Protein AF-A0A820FYI3-F1 (afdb_monomer)

Secondary structure (DSSP, 8-state):
-HHHHHHHHHHHHHHHHHHHHHHHHSS-TTT--HHHHHHHHHHHHHHHHHHHHHHHHHHHHH-GGGSPPPPGGGGGGSS--

Organism: NCBI:txid433720

Mean predicted aligned error: 9.72 Å

pLDDT: mean 80.54, std 13.51, range [48.72, 95.12]

Sequence (81 aa):
HRLWGKIIFLSATVAILTGLSEHGYGSSFFTAGDAERKRRLILNFFGVFTSLFSLFVIYLLSNPEYRRLPDEDVVTNESNT

Radius of gyration: 21.85 Å; Cα contacts (8 Å, |Δi|>4): 16; chains: 1; bounding box: 38×33×67 Å

Nearest PDB structures (foldseek):
  6suw-assembly1_J  TM=7.536E-01  e=7.109E+00  Rhodospirillum rubrum ATCC 11170
  6sv1-assembly2_K  TM=7.720E-01  e=8.548E+00  Rhodospirillum rubrum

Foldseek 3Di:
DLVVVLVVLVVVLVVLLVVLVCLLPVDPPPPDDPVNVVVNVVSVVVNVVSVVVSVVVVVCSPDCVNPDDPDPPPPVPPVPD

Structure (mmCIF, N/CA/C/O backbone):
data_AF-A0A820FYI3-F1
#
_entry.id   AF-A0A820FYI3-F1
#
loop_
_atom_site.group_PDB
_atom_site.id
_atom_site.type_symbol
_atom_site.label_atom_id
_atom_site.label_alt_id
_atom_site.label_comp_id
_atom_site.label_asym_id
_atom_site.label_entity_id
_atom_site.label_seq_id
_atom_site.pdbx_PDB_ins_code
_atom_site.Cartn_x
_atom_site.Cartn_y
_atom_site.Cartn_z
_atom_site.occupancy
_atom_site.B_iso_or_equiv
_atom_site.auth_seq_id
_atom_site.auth_comp_id
_atom_site.auth_asym_id
_atom_site.auth_atom_id
_atom_site.pdbx_PDB_model_num
ATOM 1 N N . HIS A 1 1 ? -2.366 -2.024 22.225 1.00 81.81 1 HIS A N 1
ATOM 2 C CA . HIS A 1 1 ? -1.968 -2.953 21.139 1.00 81.81 1 HIS A CA 1
ATOM 3 C C . HIS A 1 1 ? -2.621 -2.666 19.783 1.00 81.81 1 HIS A C 1
ATOM 5 O O . HIS A 1 1 ? -1.880 -2.515 18.824 1.00 81.81 1 HIS A O 1
ATOM 11 N N . ARG A 1 2 ? -3.954 -2.523 19.659 1.00 80.25 2 ARG A N 1
ATOM 12 C CA . ARG A 1 2 ? -4.609 -2.273 18.349 1.00 80.25 2 ARG A CA 1
ATOM 13 C C . ARG A 1 2 ? -4.099 -1.047 17.586 1.00 80.25 2 ARG A C 1
ATOM 15 O O . ARG A 1 2 ? -3.838 -1.152 16.395 1.00 80.25 2 ARG A O 1
ATOM 22 N N . LEU A 1 3 ? -3.953 0.091 18.267 1.00 85.56 3 LEU A N 1
ATOM 23 C CA . LEU A 1 3 ? -3.450 1.320 17.646 1.00 85.56 3 LEU A CA 1
ATOM 24 C C . LEU A 1 3 ? -2.020 1.134 17.118 1.00 85.56 3 LEU A C 1
ATOM 26 O O . LEU A 1 3 ? -1.748 1.427 15.961 1.00 85.56 3 LEU A O 1
ATOM 30 N N . TRP A 1 4 ? -1.143 0.557 17.939 1.00 91.25 4 TRP A N 1
ATOM 31 C CA . TRP A 1 4 ? 0.234 0.242 17.556 1.00 91.25 4 TRP A CA 1
ATOM 32 C C . TRP A 1 4 ? 0.313 -0.715 16.362 1.00 91.25 4 TRP A C 1
ATOM 34 O O . TRP A 1 4 ? 1.102 -0.477 15.457 1.00 91.25 4 TRP A O 1
ATOM 44 N N . GLY A 1 5 ? -0.555 -1.731 16.298 1.00 89.50 5 GLY A N 1
ATOM 45 C CA . GLY A 1 5 ? -0.649 -2.615 15.131 1.00 89.50 5 GLY A CA 1
ATOM 46 C C . GLY A 1 5 ? -1.017 -1.868 13.844 1.00 89.50 5 GLY A C 1
ATOM 47 O O . GLY A 1 5 ? -0.402 -2.102 12.807 1.00 89.50 5 GLY A O 1
ATOM 48 N N . LYS A 1 6 ? -1.958 -0.912 13.916 1.00 88.50 6 LYS A N 1
ATOM 49 C CA . LYS A 1 6 ? -2.304 -0.050 12.772 1.00 88.50 6 LYS A CA 1
ATOM 50 C C . LYS A 1 6 ? -1.121 0.818 12.337 1.00 88.50 6 LYS A C 1
ATOM 52 O O . LYS A 1 6 ? -0.863 0.911 11.144 1.00 88.50 6 LYS A O 1
ATOM 57 N N . ILE A 1 7 ? -0.397 1.414 13.287 1.00 92.12 7 ILE A N 1
ATOM 58 C CA . ILE A 1 7 ? 0.770 2.266 13.003 1.00 92.12 7 ILE A CA 1
ATOM 59 C C . ILE A 1 7 ? 1.876 1.466 12.305 1.00 92.12 7 ILE A C 1
ATOM 61 O O . ILE A 1 7 ? 2.366 1.905 11.270 1.00 92.12 7 ILE A O 1
ATOM 65 N N . ILE A 1 8 ? 2.214 0.277 12.819 1.00 94.00 8 ILE A N 1
ATOM 66 C CA . ILE A 1 8 ? 3.242 -0.601 12.231 1.00 94.00 8 ILE A CA 1
ATOM 67 C C . ILE A 1 8 ? 2.857 -1.017 10.804 1.00 94.00 8 ILE A C 1
ATOM 69 O O . ILE A 1 8 ? 3.690 -1.005 9.898 1.00 94.00 8 ILE A O 1
ATOM 73 N N . PHE A 1 9 ? 1.585 -1.353 10.583 1.00 92.75 9 PHE A N 1
ATOM 74 C CA . PHE A 1 9 ? 1.085 -1.700 9.254 1.00 92.75 9 PHE A CA 1
ATOM 75 C C . PHE A 1 9 ? 1.198 -0.528 8.266 1.00 92.75 9 PHE A C 1
ATOM 77 O O . PHE A 1 9 ? 1.628 -0.701 7.122 1.00 92.75 9 PHE A O 1
ATOM 84 N N . LEU A 1 10 ? 0.855 0.681 8.715 1.00 92.25 10 LEU A N 1
ATOM 85 C CA . LEU A 1 10 ? 0.953 1.894 7.907 1.00 92.25 10 LEU A CA 1
ATOM 86 C C . LEU A 1 10 ? 2.409 2.219 7.561 1.00 92.25 10 LEU A C 1
ATOM 88 O O . LEU A 1 10 ? 2.713 2.464 6.396 1.00 92.25 10 LEU A O 1
ATOM 92 N N . SER A 1 11 ? 3.323 2.144 8.533 1.00 94.12 11 SER A N 1
ATOM 93 C CA . SER A 1 11 ? 4.750 2.379 8.286 1.00 94.12 11 SER A CA 1
ATOM 94 C C . SER A 1 11 ? 5.351 1.342 7.336 1.00 94.12 11 SER A C 1
ATOM 96 O O . SER A 1 11 ? 6.138 1.702 6.464 1.00 94.12 11 SER A O 1
ATOM 98 N N . ALA A 1 12 ? 4.946 0.072 7.447 1.00 93.62 12 ALA A N 1
ATOM 99 C CA . ALA A 1 12 ? 5.373 -0.977 6.522 1.00 93.62 12 ALA A CA 1
ATOM 100 C C . ALA A 1 12 ? 4.864 -0.720 5.094 1.00 93.62 12 ALA A C 1
ATOM 102 O O . ALA A 1 12 ? 5.621 -0.859 4.136 1.00 93.62 12 ALA A O 1
ATOM 103 N N . THR A 1 13 ? 3.609 -0.279 4.946 1.00 92.00 13 THR A N 1
ATOM 104 C CA . THR A 1 13 ? 3.045 0.088 3.637 1.00 92.00 13 THR A CA 1
ATOM 105 C C . THR A 1 13 ? 3.829 1.239 3.005 1.00 92.00 13 THR A C 1
ATOM 107 O O . THR A 1 13 ? 4.198 1.158 1.835 1.00 92.00 13 THR A O 1
ATOM 110 N N . VAL A 1 14 ? 4.134 2.287 3.778 1.00 92.50 14 VAL A N 1
ATOM 111 C CA . VAL A 1 14 ? 4.938 3.422 3.298 1.00 92.50 14 VAL A CA 1
ATOM 112 C C . VAL A 1 14 ? 6.331 2.961 2.872 1.00 92.50 14 VAL A C 1
ATOM 114 O O . VAL A 1 14 ? 6.770 3.321 1.787 1.00 92.50 14 VAL A O 1
ATOM 117 N N . ALA A 1 15 ? 7.001 2.115 3.660 1.00 93.44 15 ALA A N 1
ATOM 118 C CA . ALA A 1 15 ? 8.320 1.588 3.311 1.00 93.44 15 ALA A CA 1
ATOM 119 C C . ALA A 1 15 ? 8.313 0.804 1.984 1.00 93.44 15 ALA A C 1
ATOM 121 O O . ALA A 1 15 ? 9.205 0.992 1.157 1.00 93.44 15 ALA A O 1
ATOM 122 N N . ILE A 1 16 ? 7.286 -0.023 1.748 1.00 90.38 16 ILE A N 1
ATOM 123 C CA . ILE A 1 16 ? 7.119 -0.756 0.482 1.00 90.38 16 ILE A CA 1
ATOM 124 C C . ILE A 1 16 ? 6.937 0.218 -0.688 1.00 9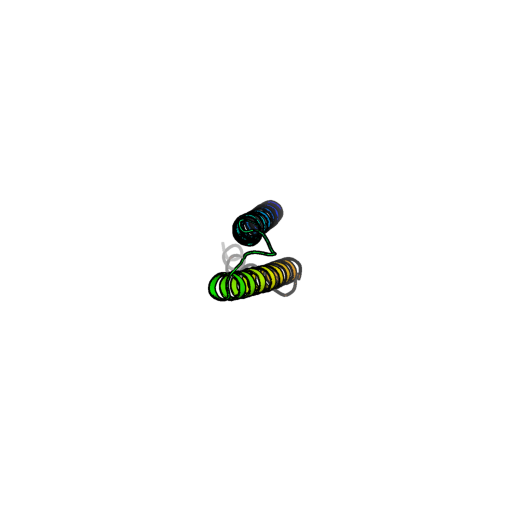0.38 16 ILE A C 1
ATOM 126 O O . ILE A 1 16 ? 7.598 0.070 -1.715 1.00 90.38 16 ILE A O 1
ATOM 130 N N . LEU A 1 17 ? 6.073 1.227 -0.542 1.00 88.75 17 LEU A N 1
ATOM 131 C CA . LEU A 1 17 ? 5.825 2.215 -1.597 1.00 88.75 17 LEU A CA 1
ATOM 132 C C . LEU A 1 17 ? 7.067 3.058 -1.906 1.00 88.75 17 LEU A C 1
ATOM 134 O O . LEU A 1 17 ? 7.351 3.319 -3.077 1.00 88.75 17 LEU A O 1
ATOM 138 N N . THR A 1 18 ? 7.838 3.433 -0.886 1.00 91.69 18 THR A N 1
ATOM 139 C CA . THR A 1 18 ? 9.119 4.125 -1.061 1.00 91.69 18 THR A CA 1
ATOM 140 C C . THR A 1 18 ? 10.120 3.245 -1.810 1.00 91.69 18 THR A C 1
ATOM 142 O O . THR A 1 18 ? 10.672 3.687 -2.814 1.00 91.69 18 THR A O 1
ATOM 145 N N . GLY A 1 19 ? 10.288 1.978 -1.416 1.00 87.50 19 GLY A N 1
ATOM 146 C CA . GLY A 1 19 ? 11.206 1.055 -2.097 1.00 87.50 19 GLY A CA 1
ATOM 147 C C . GLY A 1 19 ? 10.818 0.768 -3.555 1.00 87.50 19 GLY A C 1
ATOM 148 O O . GLY A 1 19 ? 11.684 0.696 -4.432 1.00 87.50 19 GLY A O 1
ATOM 149 N N . LEU A 1 20 ? 9.513 0.666 -3.841 1.00 86.19 20 LEU A N 1
ATOM 150 C CA . LEU A 1 20 ? 8.994 0.567 -5.211 1.00 86.19 20 LEU A CA 1
ATOM 151 C C . LEU A 1 20 ? 9.269 1.841 -6.016 1.00 86.19 20 LEU A C 1
ATOM 153 O O . LEU A 1 20 ? 9.632 1.756 -7.190 1.00 86.19 20 LEU A O 1
ATOM 157 N N . SER A 1 21 ? 9.132 3.009 -5.386 1.00 84.25 21 SER A N 1
ATOM 158 C CA . SER A 1 21 ? 9.409 4.300 -6.019 1.00 84.25 21 SER A CA 1
ATOM 159 C C . SER A 1 21 ? 10.887 4.423 -6.390 1.00 8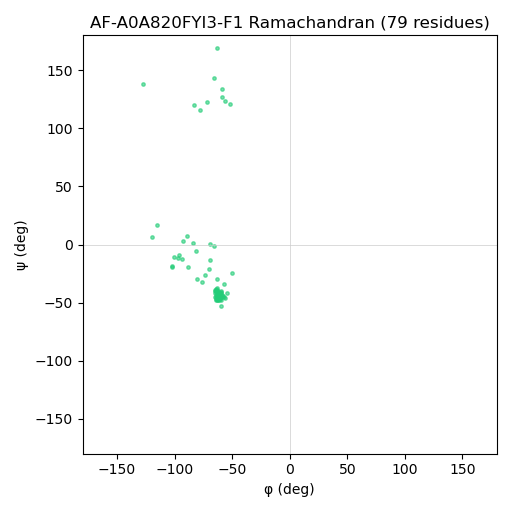4.25 21 SER A C 1
ATOM 161 O O . SER A 1 21 ? 11.198 4.730 -7.539 1.00 84.25 21 SER A O 1
ATOM 163 N N . GLU A 1 22 ? 11.809 4.097 -5.482 1.00 80.31 22 GLU A N 1
ATOM 164 C CA . GLU A 1 22 ? 13.256 4.106 -5.756 1.00 80.31 22 GLU A CA 1
ATOM 165 C C . GLU A 1 22 ? 13.618 3.242 -6.976 1.00 80.31 22 GLU A C 1
ATOM 167 O O . GLU A 1 22 ? 14.368 3.674 -7.855 1.00 80.31 22 GLU A O 1
ATOM 172 N N . HIS A 1 23 ? 13.008 2.059 -7.095 1.00 74.12 23 HIS A N 1
ATOM 173 C CA . HIS A 1 23 ? 13.209 1.169 -8.241 1.00 74.12 23 HIS A CA 1
ATOM 174 C C . HIS A 1 23 ? 12.524 1.655 -9.528 1.00 74.12 23 HIS A C 1
ATOM 176 O O . HIS A 1 23 ? 12.974 1.320 -10.624 1.00 74.12 23 HIS A O 1
ATOM 182 N N . GLY A 1 24 ? 11.447 2.435 -9.421 1.00 69.56 24 GLY A N 1
ATOM 183 C CA . GLY A 1 24 ? 10.721 2.996 -10.561 1.00 69.56 24 GLY A CA 1
ATOM 184 C C . GLY A 1 24 ? 11.368 4.249 -11.161 1.00 69.56 24 GLY A C 1
ATOM 185 O O . GLY A 1 24 ? 11.240 4.478 -12.365 1.00 69.56 24 GLY A O 1
ATOM 186 N N . TYR A 1 25 ? 12.076 5.049 -10.357 1.00 64.62 25 TYR A N 1
ATOM 187 C CA . TYR A 1 25 ? 12.680 6.321 -10.784 1.00 64.62 25 TYR A CA 1
ATOM 188 C C . TYR A 1 25 ? 14.146 6.214 -11.245 1.00 64.62 25 TYR A C 1
ATOM 190 O O . TYR A 1 25 ? 14.634 7.138 -11.892 1.00 64.62 25 TYR A O 1
ATOM 198 N N . GLY A 1 26 ? 14.837 5.095 -10.993 1.00 61.03 26 GLY A N 1
ATOM 199 C CA . GLY A 1 26 ? 16.287 4.938 -11.208 1.00 61.03 26 GLY A CA 1
ATOM 200 C C . GLY A 1 26 ? 16.820 4.984 -12.652 1.00 61.03 26 GLY A C 1
ATOM 201 O O . GLY A 1 26 ? 18.028 4.905 -12.845 1.00 61.03 26 GLY A O 1
ATOM 202 N N . SER A 1 27 ? 15.980 5.129 -13.681 1.00 56.34 27 SER A N 1
ATOM 203 C CA . SER A 1 27 ? 16.435 5.276 -15.076 1.00 56.34 27 SER A CA 1
ATOM 204 C C . SER A 1 27 ? 15.810 6.513 -15.746 1.00 56.34 27 SER A C 1
ATOM 206 O O . SER A 1 27 ? 14.648 6.855 -15.526 1.00 56.34 27 SER A O 1
ATOM 208 N N . SER A 1 28 ? 16.583 7.274 -16.520 1.00 56.19 28 SER A N 1
ATOM 209 C CA . SER A 1 28 ? 16.094 8.495 -17.169 1.00 56.19 28 SER A CA 1
ATOM 210 C C . SER A 1 28 ? 14.867 8.195 -18.041 1.00 56.19 28 SER A C 1
ATOM 212 O O . SER A 1 28 ? 14.922 7.361 -18.944 1.00 56.19 28 SER A O 1
ATOM 214 N N . PHE A 1 29 ? 13.757 8.895 -17.778 1.00 55.34 29 PHE A N 1
ATOM 215 C CA . PHE A 1 29 ? 12.449 8.741 -18.446 1.00 55.34 29 PHE A CA 1
ATOM 216 C C . PHE A 1 29 ? 12.522 8.763 -19.986 1.00 55.34 29 PHE A C 1
ATOM 218 O O . PHE A 1 29 ? 11.654 8.215 -20.663 1.00 55.34 29 PHE A O 1
ATOM 225 N N . PHE A 1 30 ? 13.570 9.386 -20.528 1.00 57.47 30 PHE A N 1
ATOM 226 C CA . PHE A 1 30 ? 13.776 9.623 -21.953 1.00 57.47 30 PHE A CA 1
ATOM 227 C C . PHE A 1 30 ? 14.679 8.591 -22.650 1.00 57.47 30 PHE A C 1
ATOM 229 O O . PHE A 1 30 ? 14.690 8.550 -23.875 1.00 57.47 30 PHE A O 1
ATOM 236 N N . THR A 1 31 ? 15.379 7.724 -21.908 1.00 59.91 31 THR A N 1
ATOM 237 C CA . THR A 1 31 ? 16.364 6.763 -22.461 1.00 59.91 31 THR A CA 1
ATOM 238 C C . THR A 1 31 ? 16.013 5.297 -22.185 1.00 59.91 31 THR A C 1
ATOM 240 O O . THR A 1 31 ? 16.802 4.398 -22.464 1.00 59.91 31 THR A O 1
ATOM 243 N N . ALA A 1 32 ? 14.831 5.036 -21.625 1.00 62.69 32 ALA A N 1
ATOM 244 C CA . ALA A 1 32 ? 14.382 3.693 -21.281 1.00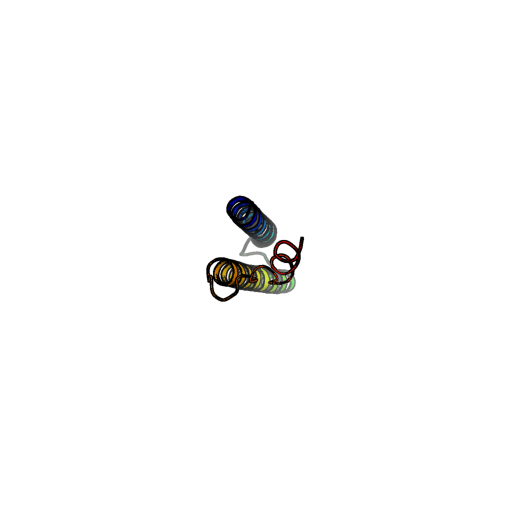 62.69 32 ALA A CA 1
ATOM 245 C C . ALA A 1 32 ? 13.899 2.930 -22.529 1.00 62.69 32 ALA A C 1
ATOM 247 O O . ALA A 1 32 ? 12.892 3.299 -23.138 1.00 62.69 32 ALA A O 1
ATOM 248 N N . GLY A 1 33 ? 14.594 1.845 -22.884 1.00 74.56 33 GLY A N 1
ATOM 249 C CA . GLY A 1 33 ? 14.125 0.888 -23.892 1.00 74.56 33 GLY A CA 1
ATOM 250 C C . GLY A 1 33 ? 12.828 0.173 -23.477 1.00 74.56 33 GLY A C 1
ATOM 251 O O . GLY A 1 33 ? 12.400 0.240 -22.322 1.00 74.56 33 GLY A O 1
ATOM 252 N N . ASP A 1 34 ? 12.203 -0.554 -24.407 1.00 79.19 34 ASP A N 1
ATOM 253 C CA . ASP A 1 34 ? 10.885 -1.185 -24.202 1.00 79.19 34 ASP A CA 1
ATOM 254 C C . ASP A 1 34 ? 10.816 -2.145 -23.004 1.00 79.19 34 ASP A C 1
ATOM 256 O O . ASP A 1 34 ? 9.787 -2.226 -22.328 1.00 79.19 34 ASP A O 1
ATOM 260 N N . ALA A 1 35 ? 11.907 -2.853 -22.699 1.00 78.38 35 ALA A N 1
ATOM 261 C CA . ALA A 1 35 ? 11.977 -3.743 -21.539 1.00 78.38 35 ALA A CA 1
ATOM 262 C C . ALA A 1 35 ? 11.816 -2.977 -20.214 1.00 78.38 35 ALA A C 1
ATOM 264 O O . ALA A 1 35 ? 11.091 -3.409 -19.317 1.00 78.38 35 ALA A O 1
ATOM 265 N N . GLU A 1 36 ? 12.427 -1.798 -20.119 1.00 79.12 36 GLU A N 1
ATOM 266 C CA . GLU A 1 36 ? 12.401 -0.978 -18.911 1.00 79.12 36 GLU A CA 1
ATOM 267 C C . GLU A 1 36 ? 11.055 -0.258 -18.745 1.00 79.12 36 GLU A C 1
ATOM 269 O O . GLU A 1 36 ? 10.538 -0.129 -17.634 1.00 79.12 36 GLU A O 1
ATOM 274 N N . ARG A 1 37 ? 10.406 0.111 -19.858 1.00 77.50 37 ARG A N 1
ATOM 275 C CA . ARG A 1 37 ? 9.016 0.597 -19.856 1.00 77.50 37 ARG A CA 1
ATOM 276 C C . ARG A 1 37 ? 8.039 -0.453 -19.323 1.00 77.50 37 ARG A C 1
ATOM 278 O O . ARG A 1 37 ? 7.219 -0.129 -18.464 1.00 77.50 37 ARG A O 1
ATOM 285 N N . LYS A 1 38 ? 8.143 -1.710 -19.775 1.00 83.50 38 LYS A N 1
ATOM 286 C CA . LYS A 1 38 ? 7.309 -2.817 -19.264 1.00 83.50 38 LYS A CA 1
ATOM 287 C C . LYS A 1 38 ? 7.541 -3.048 -17.772 1.00 83.50 38 LYS A C 1
ATOM 289 O O . LYS A 1 38 ? 6.577 -3.150 -17.019 1.00 83.50 38 LYS A O 1
ATOM 294 N N . ARG A 1 39 ? 8.805 -3.061 -17.333 1.00 83.12 39 ARG A N 1
ATOM 295 C CA . ARG A 1 39 ? 9.167 -3.201 -15.916 1.00 83.12 39 ARG A CA 1
ATOM 296 C C . ARG A 1 39 ? 8.535 -2.105 -15.053 1.00 83.12 39 ARG A C 1
ATOM 298 O O . ARG A 1 39 ? 7.949 -2.411 -14.0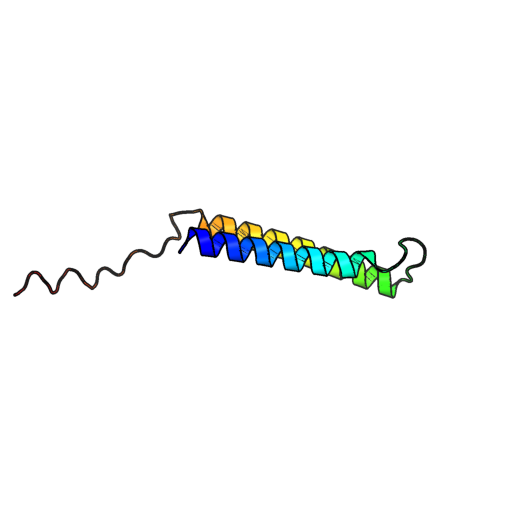22 1.00 83.12 39 ARG A O 1
ATOM 305 N N . ARG A 1 40 ? 8.587 -0.845 -15.491 1.00 81.50 40 ARG A N 1
ATOM 306 C CA . ARG A 1 40 ? 7.959 0.289 -14.787 1.00 81.50 40 ARG A CA 1
ATOM 307 C C . ARG A 1 40 ? 6.444 0.182 -14.714 1.00 81.50 40 ARG A C 1
ATOM 309 O O . ARG A 1 40 ? 5.866 0.490 -13.679 1.00 81.50 40 ARG A O 1
ATOM 316 N N . LEU A 1 41 ? 5.803 -0.261 -15.793 1.00 85.88 41 LEU A N 1
ATOM 317 C CA . LEU A 1 41 ? 4.354 -0.455 -15.817 1.00 85.88 41 LEU A CA 1
ATOM 318 C C . LEU A 1 41 ? 3.932 -1.537 -14.813 1.00 85.88 41 LEU A C 1
ATOM 320 O O . LEU A 1 41 ? 2.973 -1.336 -14.073 1.00 85.88 41 LEU A O 1
ATOM 324 N N . ILE A 1 42 ? 4.702 -2.625 -14.717 1.00 88.69 42 ILE A N 1
ATOM 325 C CA . ILE A 1 42 ? 4.504 -3.674 -13.708 1.00 88.69 42 ILE A CA 1
ATOM 326 C C . ILE A 1 42 ? 4.710 -3.120 -12.292 1.00 88.69 42 ILE A C 1
ATOM 328 O O . ILE A 1 42 ? 3.873 -3.359 -11.426 1.00 88.69 42 ILE A O 1
ATOM 332 N N . LEU A 1 43 ? 5.779 -2.354 -12.048 1.00 87.94 43 LEU A N 1
ATOM 333 C CA . LEU A 1 43 ? 6.045 -1.756 -10.732 1.00 87.94 43 LEU A CA 1
ATOM 334 C C . LEU A 1 43 ? 4.938 -0.784 -10.301 1.00 87.94 43 LEU A C 1
ATOM 336 O O . LEU A 1 43 ? 4.488 -0.844 -9.160 1.00 87.94 43 LEU A O 1
ATOM 340 N N . ASN A 1 44 ? 4.447 0.055 -11.216 1.00 87.38 44 ASN A N 1
ATOM 341 C CA . ASN A 1 44 ? 3.313 0.941 -10.953 1.00 87.38 44 ASN A CA 1
ATOM 342 C C . ASN A 1 44 ? 2.032 0.154 -10.667 1.00 87.38 44 ASN A C 1
ATOM 344 O O . ASN A 1 44 ? 1.314 0.482 -9.725 1.00 87.38 44 ASN A O 1
ATOM 348 N N . PHE A 1 45 ? 1.756 -0.900 -11.440 1.00 90.25 45 PHE A N 1
ATOM 349 C CA . PHE A 1 45 ? 0.609 -1.771 -11.195 1.00 90.25 45 PHE A CA 1
ATOM 350 C C . PHE A 1 45 ? 0.675 -2.402 -9.798 1.00 90.25 45 PHE A C 1
ATOM 352 O O . PHE A 1 45 ? -0.308 -2.360 -9.058 1.00 90.25 45 PHE A O 1
ATOM 359 N N . PHE A 1 46 ? 1.849 -2.903 -9.400 1.00 90.81 46 PHE A N 1
ATOM 360 C CA . PHE A 1 46 ? 2.084 -3.409 -8.049 1.00 90.81 46 PHE A CA 1
ATOM 361 C C . PHE A 1 46 ? 1.868 -2.331 -6.985 1.00 90.81 46 PHE A C 1
ATOM 363 O O . PHE A 1 46 ? 1.141 -2.574 -6.029 1.00 90.81 46 PHE A O 1
ATOM 370 N N . GLY A 1 47 ? 2.422 -1.129 -7.163 1.00 90.00 47 GLY A N 1
ATOM 371 C CA . GLY A 1 47 ? 2.250 -0.023 -6.217 1.00 90.00 47 GLY A CA 1
ATOM 372 C C . GLY A 1 47 ? 0.785 0.378 -6.012 1.00 90.00 47 GLY A C 1
ATOM 373 O O . GLY A 1 47 ? 0.338 0.544 -4.874 1.00 90.00 47 GLY A O 1
ATOM 374 N N . VAL A 1 48 ? 0.009 0.470 -7.097 1.00 90.75 48 VAL A N 1
ATOM 375 C CA . VAL A 1 48 ? -1.436 0.749 -7.037 1.00 90.75 48 VAL A CA 1
ATOM 376 C C . VAL A 1 48 ? -2.178 -0.384 -6.328 1.00 90.75 48 VAL A C 1
ATOM 378 O O . VAL A 1 48 ? -2.972 -0.120 -5.425 1.00 90.75 48 VAL A O 1
ATOM 381 N N . PHE A 1 49 ? -1.897 -1.640 -6.680 1.00 94.38 49 PHE A N 1
ATOM 382 C CA . PHE A 1 49 ? -2.556 -2.795 -6.071 1.00 94.38 49 PHE A CA 1
ATOM 383 C C . PHE A 1 49 ? -2.252 -2.908 -4.571 1.00 94.38 49 PHE A C 1
ATOM 385 O O . PHE A 1 49 ? -3.166 -3.083 -3.767 1.00 94.38 49 PHE A O 1
ATOM 392 N N . THR A 1 50 ? -0.990 -2.727 -4.173 1.00 92.31 50 THR A N 1
ATOM 393 C CA . THR A 1 50 ? -0.576 -2.682 -2.764 1.00 92.31 50 THR A CA 1
ATOM 394 C C . THR A 1 50 ? -1.276 -1.551 -2.013 1.00 92.31 50 THR A C 1
ATOM 396 O O . THR A 1 50 ? -1.741 -1.760 -0.896 1.00 92.31 50 THR A O 1
ATOM 399 N N . SER A 1 51 ? -1.420 -0.374 -2.627 1.00 90.50 51 SER A N 1
ATOM 400 C CA . SER A 1 51 ? -2.118 0.756 -2.001 1.00 90.50 51 SER A CA 1
ATOM 401 C C . SER A 1 51 ? -3.602 0.456 -1.765 1.00 90.50 51 SER A C 1
ATOM 403 O O . SER A 1 51 ? -4.115 0.699 -0.672 1.00 90.50 51 SER A O 1
ATOM 405 N N . LEU A 1 52 ? -4.285 -0.123 -2.760 1.00 95.12 52 LEU A N 1
ATOM 406 C CA . LEU A 1 52 ? -5.685 -0.544 -2.639 1.00 95.12 52 LEU A CA 1
ATOM 407 C C . LEU A 1 52 ? -5.862 -1.628 -1.570 1.00 95.12 52 LEU A C 1
ATOM 409 O O . LEU A 1 52 ? -6.779 -1.544 -0.754 1.00 95.12 52 LEU A O 1
ATOM 413 N N . PHE A 1 53 ? -4.960 -2.611 -1.532 1.00 94.19 53 PHE A N 1
ATOM 414 C CA . PHE A 1 53 ? -4.960 -3.654 -0.511 1.00 94.19 53 PHE A CA 1
ATOM 415 C C . PHE A 1 53 ? -4.799 -3.068 0.897 1.00 94.19 53 PHE A C 1
ATOM 417 O O . PHE A 1 53 ? -5.578 -3.392 1.793 1.00 94.19 53 PHE A O 1
ATOM 424 N N . SER A 1 54 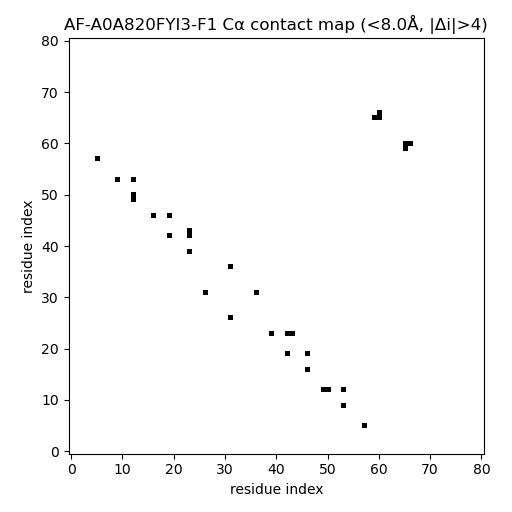? -3.845 -2.158 1.101 1.00 93.12 54 SER A N 1
ATOM 425 C CA . SER A 1 54 ? -3.646 -1.521 2.404 1.00 93.12 54 SER A CA 1
ATOM 426 C C . SER A 1 54 ? -4.848 -0.682 2.838 1.00 93.12 54 SER A C 1
ATOM 428 O O . SER A 1 54 ? -5.236 -0.742 4.006 1.00 93.12 54 SER A O 1
ATOM 430 N N . LEU A 1 55 ? -5.489 0.046 1.916 1.00 93.56 55 LEU A N 1
ATOM 431 C CA . LEU A 1 55 ? -6.740 0.759 2.201 1.00 93.56 55 LEU A CA 1
ATOM 432 C C . LEU A 1 55 ? -7.857 -0.201 2.618 1.00 93.56 55 LEU A C 1
ATOM 434 O O . LEU A 1 55 ? -8.553 0.058 3.600 1.00 93.56 55 LEU A O 1
ATOM 438 N N . PHE A 1 56 ? -7.994 -1.328 1.921 1.00 94.62 56 PHE A N 1
ATOM 439 C CA . PHE A 1 56 ? -8.980 -2.352 2.250 1.00 94.62 56 PHE A CA 1
ATOM 440 C C . PHE A 1 56 ? -8.746 -2.954 3.643 1.00 94.62 56 PHE A C 1
ATOM 442 O O . PHE A 1 56 ? -9.679 -3.071 4.438 1.00 94.62 56 PHE A O 1
ATOM 449 N N . VAL A 1 57 ? -7.494 -3.253 3.997 1.00 93.00 57 VAL A N 1
ATOM 450 C CA . VAL A 1 57 ? -7.138 -3.731 5.342 1.00 93.00 57 VAL A CA 1
ATOM 451 C C . VAL A 1 57 ? -7.470 -2.684 6.410 1.00 93.00 57 VAL A C 1
ATOM 453 O O . VAL A 1 57 ? -8.063 -3.017 7.437 1.00 93.00 57 VAL A O 1
ATOM 456 N N . ILE A 1 58 ? -7.143 -1.409 6.181 1.00 90.62 58 ILE A N 1
ATOM 457 C CA . ILE A 1 58 ? -7.464 -0.321 7.120 1.00 90.62 58 ILE A CA 1
ATOM 458 C C . ILE A 1 58 ? -8.979 -0.166 7.288 1.00 90.62 58 ILE A C 1
ATOM 460 O O . ILE A 1 58 ? -9.446 0.043 8.413 1.00 90.62 58 ILE A O 1
ATOM 464 N N . TYR A 1 59 ? -9.739 -0.297 6.199 1.00 92.31 59 TYR A N 1
ATOM 465 C CA . TYR A 1 59 ? -11.198 -0.296 6.222 1.00 92.31 59 TYR A CA 1
ATOM 466 C C . TYR A 1 59 ? -11.731 -1.436 7.098 1.00 92.31 59 TYR A C 1
ATOM 468 O O . TYR A 1 59 ? -12.465 -1.175 8.052 1.00 92.31 59 TYR A O 1
ATOM 476 N N . LEU A 1 60 ? -11.301 -2.681 6.870 1.00 91.31 60 LEU A N 1
ATOM 477 C CA . LEU A 1 60 ? -11.718 -3.827 7.688 1.00 91.31 60 LEU A CA 1
ATOM 478 C C . LEU A 1 60 ? -11.378 -3.635 9.172 1.00 91.31 60 LEU A C 1
A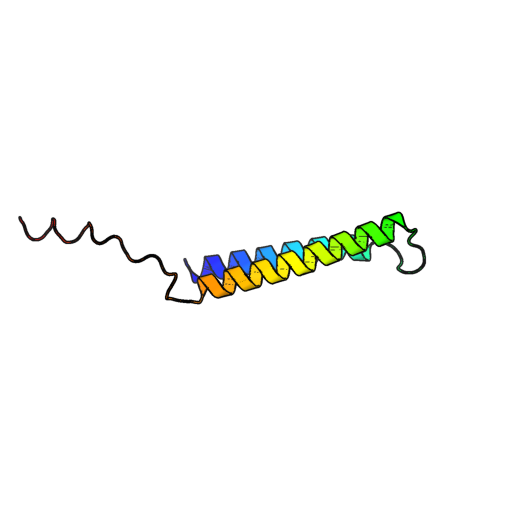TOM 480 O O . LEU A 1 60 ? -12.221 -3.849 10.036 1.00 91.31 60 LEU A O 1
ATOM 484 N N . LEU A 1 61 ? -10.171 -3.153 9.479 1.00 88.56 61 LEU A N 1
ATOM 485 C CA . LEU A 1 61 ? -9.725 -2.909 10.856 1.00 88.56 61 LEU A CA 1
ATOM 486 C C . LEU A 1 61 ? -10.440 -1.740 11.552 1.00 88.56 61 LEU A C 1
ATOM 488 O O . LEU A 1 61 ? -10.256 -1.533 12.759 1.00 88.56 61 LEU A O 1
ATOM 492 N N . SER A 1 62 ? -11.161 -0.906 10.808 1.00 87.00 62 SER A N 1
ATOM 493 C CA . SER A 1 62 ? -11.873 0.260 11.346 1.00 87.00 62 SER A CA 1
ATOM 494 C C . SER A 1 62 ? -13.372 0.013 11.488 1.00 87.00 62 SER A C 1
ATOM 496 O O . SER A 1 62 ? -14.008 0.692 12.288 1.00 87.00 62 SER A O 1
ATOM 498 N N . ASN A 1 63 ? -13.911 -0.995 10.801 1.00 89.62 63 ASN A N 1
ATOM 499 C CA . ASN A 1 63 ? -15.301 -1.403 10.939 1.00 89.62 63 ASN A CA 1
ATOM 500 C C . ASN A 1 63 ? -15.477 -2.338 12.151 1.00 89.62 63 ASN A C 1
ATOM 502 O O . ASN A 1 63 ? -14.870 -3.411 12.199 1.00 89.62 63 ASN A O 1
ATOM 506 N N . PRO A 1 64 ? -16.301 -1.959 13.144 1.00 82.38 64 PRO A N 1
ATOM 507 C CA . PRO A 1 64 ? -16.512 -2.763 14.344 1.00 82.38 64 PRO A CA 1
ATOM 508 C C . PRO A 1 64 ? -17.294 -4.055 14.074 1.00 82.38 64 PRO A C 1
ATOM 510 O O . PRO A 1 64 ? -17.163 -4.987 14.859 1.00 82.38 64 PRO A O 1
ATOM 513 N N . GLU A 1 65 ? -18.045 -4.140 12.974 1.00 87.06 65 GLU A N 1
ATOM 514 C CA . GLU A 1 65 ? -18.836 -5.322 12.593 1.00 87.06 65 GLU A CA 1
ATOM 515 C C . GLU A 1 65 ? -17.975 -6.563 12.321 1.00 87.06 65 GLU A C 1
ATOM 517 O O . GLU A 1 65 ? -18.392 -7.680 12.603 1.00 87.06 65 GLU A O 1
ATOM 522 N N . TYR A 1 66 ? -16.736 -6.380 11.852 1.00 86.25 66 TYR A N 1
ATOM 523 C CA . TYR A 1 66 ? -15.791 -7.482 11.622 1.00 86.25 66 TYR A CA 1
ATOM 524 C C . TYR A 1 66 ? -14.942 -7.806 12.857 1.00 86.25 66 TYR A C 1
ATOM 526 O O . TYR A 1 66 ? -13.975 -8.572 12.789 1.00 86.25 66 TYR A O 1
ATOM 534 N N . ARG A 1 67 ? -15.239 -7.186 14.004 1.00 82.50 67 ARG A N 1
ATOM 535 C CA . ARG A 1 67 ? -14.514 -7.450 15.240 1.00 82.50 67 ARG A CA 1
ATOM 536 C C . ARG A 1 67 ? -14.898 -8.838 15.741 1.00 82.50 67 ARG A C 1
ATOM 538 O O . ARG A 1 67 ? -16.057 -9.078 16.049 1.00 82.50 67 ARG A O 1
ATOM 545 N N . ARG A 1 68 ? -13.904 -9.715 15.915 1.00 81.44 68 ARG A N 1
ATOM 546 C CA . ARG A 1 68 ? -14.098 -10.992 16.614 1.00 81.44 68 ARG A CA 1
ATOM 547 C C . ARG A 1 68 ? -14.750 -10.729 17.978 1.00 81.44 68 ARG A C 1
ATOM 549 O O . ARG A 1 68 ? -14.196 -9.962 18.777 1.00 81.44 68 ARG A O 1
ATOM 556 N N . LEU A 1 69 ? -15.925 -11.315 18.191 1.00 80.25 69 LEU A N 1
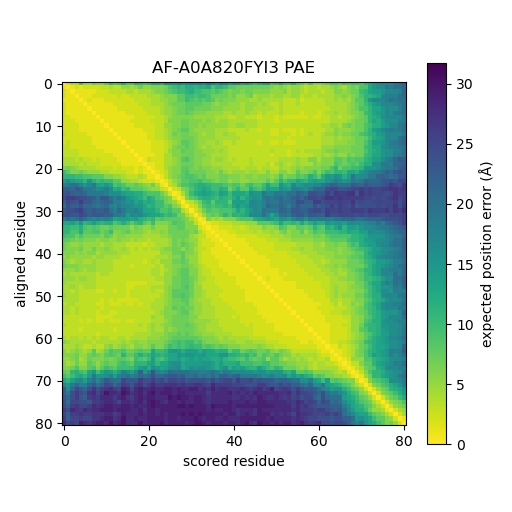ATOM 557 C CA . LEU A 1 69 ? -16.597 -11.332 19.486 1.00 80.25 69 LEU A CA 1
ATOM 558 C C . LEU A 1 69 ? -15.744 -12.158 20.462 1.00 80.25 69 LEU A C 1
ATOM 560 O O . LEU A 1 69 ? -15.082 -13.100 20.022 1.00 80.25 69 LEU A O 1
ATOM 564 N N . PRO A 1 70 ? -15.666 -11.775 21.746 1.00 78.81 70 PRO A N 1
ATOM 565 C CA . PRO A 1 70 ? -15.046 -12.637 22.744 1.00 78.81 70 PRO A CA 1
ATOM 566 C C . PRO A 1 70 ? -15.798 -13.974 22.770 1.00 78.81 70 PRO A C 1
ATOM 568 O O . PRO A 1 70 ? -17.026 -13.973 22.730 1.00 78.81 70 PRO A O 1
ATOM 571 N N . ASP A 1 71 ? -15.059 -15.084 22.780 1.00 72.69 71 ASP A N 1
ATOM 572 C CA . ASP A 1 71 ? -15.640 -16.425 22.864 1.00 72.69 71 ASP A CA 1
ATOM 573 C C . ASP A 1 71 ? -16.472 -16.499 24.175 1.00 72.69 71 ASP A C 1
ATOM 575 O O . ASP A 1 71 ? -15.976 -16.125 25.242 1.00 72.69 71 ASP A O 1
ATOM 579 N N . GLU A 1 72 ? -17.750 -16.896 24.103 1.00 62.97 72 GLU A N 1
ATOM 580 C CA . 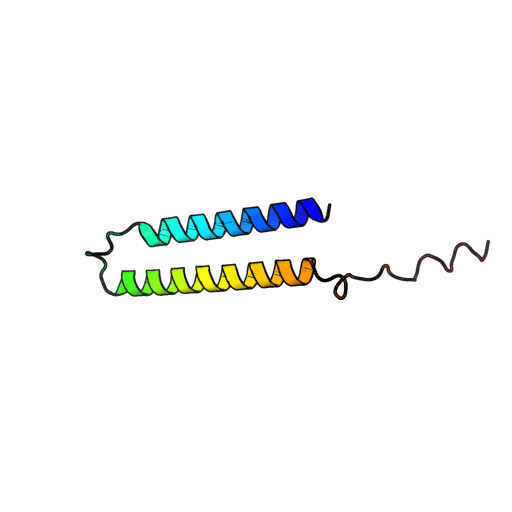GLU A 1 72 ? -18.713 -16.903 25.232 1.00 62.97 72 GLU A CA 1
ATOM 581 C C . GLU A 1 72 ? -18.388 -17.959 26.316 1.00 62.97 72 GLU A C 1
ATOM 583 O O . GLU A 1 72 ? -19.061 -18.054 27.343 1.00 62.97 72 GLU A O 1
ATOM 588 N N . ASP A 1 73 ? -17.308 -18.715 26.143 1.00 57.56 73 ASP A N 1
ATOM 589 C CA . ASP A 1 73 ? -17.087 -20.004 26.801 1.00 57.56 73 ASP A CA 1
ATOM 590 C C . ASP A 1 73 ? -16.493 -19.906 28.224 1.00 57.56 73 ASP 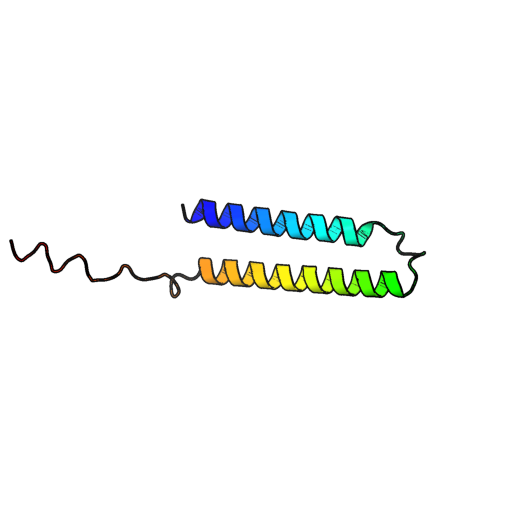A C 1
ATOM 592 O O . ASP A 1 73 ? -16.225 -20.926 28.858 1.00 57.56 73 ASP A O 1
ATOM 596 N N . VAL A 1 74 ? -16.256 -18.697 28.751 1.00 57.53 74 VAL A N 1
ATOM 597 C CA . VAL A 1 74 ? -15.564 -18.504 30.047 1.00 57.53 74 VAL A CA 1
ATOM 598 C C . VAL A 1 74 ? -16.517 -18.168 31.203 1.00 57.53 74 VAL A C 1
ATOM 600 O O . VAL A 1 74 ? -16.165 -18.375 32.360 1.00 57.53 74 VAL A O 1
ATOM 603 N N . VAL A 1 75 ? -17.745 -17.707 30.941 1.00 56.56 75 VAL A N 1
ATOM 604 C CA . VAL A 1 75 ? -18.624 -17.180 32.010 1.00 56.56 75 VAL A CA 1
ATOM 605 C C . VAL A 1 75 ? -19.492 -18.259 32.676 1.00 56.56 75 VAL A C 1
ATOM 607 O O . VAL A 1 75 ? -19.930 -18.084 33.809 1.00 56.56 75 VAL A O 1
ATOM 610 N N . THR A 1 76 ? -19.708 -19.417 32.049 1.00 56.06 76 THR A N 1
ATOM 611 C CA . THR A 1 76 ? -20.598 -20.459 32.604 1.00 56.06 76 THR A CA 1
ATOM 612 C C . THR A 1 76 ? -19.962 -21.360 33.666 1.00 56.06 76 THR A C 1
ATOM 614 O O . THR A 1 76 ? -20.669 -22.175 34.253 1.00 56.06 76 THR A O 1
ATOM 617 N N . ASN A 1 77 ? -18.659 -21.234 33.943 1.00 55.22 77 ASN A N 1
ATOM 618 C CA . ASN A 1 77 ? -17.971 -22.093 34.919 1.00 55.22 77 ASN A CA 1
ATOM 619 C C . ASN A 1 77 ? -17.756 -21.451 36.299 1.00 55.22 77 ASN A C 1
ATOM 621 O O . ASN A 1 77 ? -17.414 -22.171 37.230 1.00 55.22 77 ASN A O 1
ATOM 625 N N . GLU A 1 78 ? -17.994 -20.145 36.467 1.00 55.72 78 GLU A N 1
ATOM 626 C CA . GLU A 1 78 ? -17.841 -19.473 37.772 1.00 55.72 78 GLU A CA 1
ATOM 627 C C . GLU A 1 78 ? -19.152 -19.347 38.566 1.00 55.72 78 GLU A C 1
ATOM 629 O O . GLU A 1 78 ? -19.121 -19.000 39.741 1.00 55.72 78 GLU A O 1
ATOM 634 N N . SER A 1 79 ? -20.314 -19.667 37.981 1.00 55.66 79 SER A N 1
ATOM 635 C CA . SER A 1 79 ? -21.597 -19.649 38.707 1.00 55.66 79 SER A CA 1
ATOM 636 C C . SER A 1 79 ? -21.992 -20.996 39.329 1.00 55.66 79 SER A C 1
ATOM 638 O O . SER A 1 79 ? -23.089 -21.101 39.873 1.00 55.66 79 SER A O 1
ATOM 640 N N . ASN A 1 80 ? -21.141 -22.025 39.224 1.00 57.19 80 ASN A N 1
ATOM 641 C CA . ASN A 1 80 ? -21.421 -23.388 39.700 1.00 57.19 80 ASN A CA 1
ATOM 642 C C . ASN A 1 80 ? -20.502 -23.859 40.849 1.00 57.19 80 ASN A C 1
ATOM 644 O O . ASN A 1 80 ? -20.456 -25.059 41.122 1.00 57.19 80 ASN A O 1
ATOM 648 N N . THR A 1 81 ? -19.794 -22.954 41.535 1.00 48.72 81 THR A N 1
ATOM 649 C CA . THR A 1 81 ? -18.998 -23.272 42.742 1.00 48.72 81 THR A CA 1
ATOM 650 C C . THR A 1 81 ? -19.349 -22.382 43.914 1.00 48.72 81 THR A C 1
ATOM 652 O O . THR A 1 81 ? -19.389 -21.151 43.697 1.00 48.72 81 THR A O 1
#

Solvent-accessible surface area (backbone atoms only — not comparable to full-atom values): 4987 Å² total; per-residue (Å²): 109,72,68,58,54,52,51,55,53,51,54,51,51,51,52,49,50,50,55,52,46,57,70,59,61,77,59,62,90,88,75,62,52,73,69,55,51,52,51,40,53,52,52,49,51,48,49,51,52,52,51,53,50,53,51,52,52,52,49,55,76,67,41,72,87,74,51,84,71,80,80,79,83,69,66,77,72,69,82,78,116